Protein AF-A0A1Q7I1C6-F1 (afdb_monomer)

Sequence (83 aa):
MTQLKPPAYPPIVKTDDDRARFERLYHDLVQTIGLTPAEALLQATAQFQLGFDAQLFRRKRRKKVHLATPEGEHAVSPDDVSG

Foldseek 3Di:
DDQDQQPDDDPLQDDPVSRVQLSLQLSCCCPVVVDDSVVSNVVSVVCVVVVDGPPVPPPDPPPPDPPPDPPDDPPDDDDDDDD

Solvent-accessible surface area (backbone atoms only — not comparable to full-atom values): 5556 Å² total; per-residue (Å²): 134,88,80,52,74,68,95,70,81,59,89,86,55,77,48,75,66,44,45,56,48,48,31,47,30,31,30,44,32,34,73,72,71,62,39,54,76,68,56,18,48,55,51,34,51,56,40,48,75,73,68,57,71,68,61,86,75,81,65,75,81,73,77,83,73,77,77,77,75,86,85,69,86,86,84,77,88,79,83,90,85,90,135

Structure (mmCIF, N/CA/C/O backbone):
data_AF-A0A1Q7I1C6-F1
#
_entry.id   AF-A0A1Q7I1C6-F1
#
loop_
_atom_site.group_PDB
_atom_site.id
_atom_site.type_symbol
_atom_site.label_atom_id
_atom_site.label_alt_id
_atom_site.label_comp_id
_atom_site.label_asym_id
_atom_site.label_entity_id
_atom_site.label_seq_id
_atom_site.pdbx_PDB_ins_code
_atom_site.Cartn_x
_atom_site.Cartn_y
_atom_site.Cartn_z
_atom_site.occupancy
_atom_site.B_iso_or_equiv
_atom_site.auth_seq_id
_atom_site.auth_comp_id
_atom_site.auth_asym_id
_atom_site.auth_atom_id
_atom_site.pdbx_PDB_model_num
ATOM 1 N N . MET A 1 1 ? -8.118 -17.130 -0.748 1.00 51.72 1 MET A N 1
ATOM 2 C CA . MET A 1 1 ? -7.987 -15.912 0.078 1.00 51.72 1 MET A CA 1
ATOM 3 C C . MET A 1 1 ? -8.036 -14.735 -0.876 1.00 51.72 1 MET A C 1
ATOM 5 O O . MET A 1 1 ? -7.215 -14.685 -1.781 1.00 51.72 1 MET A O 1
ATOM 9 N N . THR A 1 2 ? -9.062 -13.895 -0.786 1.00 63.88 2 THR A N 1
ATOM 10 C CA . THR A 1 2 ? -9.322 -12.822 -1.757 1.00 63.88 2 THR A CA 1
ATOM 11 C C . THR A 1 2 ? -8.443 -11.622 -1.415 1.00 63.88 2 THR A C 1
ATOM 13 O O . THR A 1 2 ? -8.665 -10.972 -0.400 1.00 63.88 2 THR A O 1
ATOM 16 N N . GLN A 1 3 ? -7.416 -11.361 -2.225 1.00 70.06 3 GLN A N 1
ATOM 17 C CA . GLN A 1 3 ? -6.526 -10.219 -2.026 1.00 70.06 3 GLN A CA 1
ATOM 18 C C . GLN A 1 3 ? -7.285 -8.919 -2.335 1.00 70.06 3 GLN A C 1
ATOM 20 O O . GLN A 1 3 ? -7.948 -8.806 -3.368 1.00 70.06 3 GLN A O 1
ATOM 25 N N . LEU A 1 4 ? -7.224 -7.958 -1.413 1.00 78.31 4 LEU A N 1
ATOM 26 C CA . LEU A 1 4 ? -7.886 -6.665 -1.546 1.00 78.31 4 LEU A CA 1
ATOM 27 C C . LEU A 1 4 ? -7.086 -5.797 -2.510 1.00 78.31 4 LEU A C 1
ATOM 29 O O . LEU A 1 4 ? -5.885 -5.606 -2.325 1.00 78.31 4 LEU A O 1
ATOM 33 N N . LYS A 1 5 ? -7.769 -5.262 -3.521 1.00 82.38 5 LYS A N 1
ATOM 34 C CA . LYS A 1 5 ? -7.163 -4.346 -4.483 1.00 82.38 5 LYS A CA 1
ATOM 35 C C . LYS A 1 5 ? -7.297 -2.908 -3.989 1.00 82.38 5 LYS A C 1
ATOM 37 O O . LYS A 1 5 ? -8.383 -2.534 -3.538 1.00 82.38 5 LYS A O 1
ATOM 42 N N . PRO A 1 6 ? -6.233 -2.100 -4.076 1.00 82.31 6 PRO A N 1
ATOM 43 C CA . PRO A 1 6 ? -6.317 -0.692 -3.744 1.00 82.31 6 PRO A CA 1
ATOM 44 C C . PRO A 1 6 ? -7.206 0.038 -4.767 1.00 82.31 6 PRO A C 1
ATOM 46 O O . PRO A 1 6 ? -7.209 -0.317 -5.948 1.00 82.31 6 PRO A O 1
ATOM 49 N N . PRO A 1 7 ? -7.948 1.075 -4.343 1.00 81.50 7 PRO A N 1
ATOM 50 C CA . PRO A 1 7 ? -8.827 1.840 -5.229 1.00 81.50 7 PRO A CA 1
ATOM 51 C C . PRO A 1 7 ? -8.063 2.685 -6.260 1.00 81.50 7 PRO A C 1
ATOM 53 O O . PRO A 1 7 ? -8.622 3.049 -7.290 1.00 81.50 7 PRO A O 1
ATOM 56 N N . ALA A 1 8 ? -6.793 3.000 -5.997 1.00 85.00 8 ALA A N 1
ATOM 57 C CA . ALA A 1 8 ? -5.923 3.732 -6.906 1.00 85.00 8 ALA A CA 1
ATOM 58 C C . ALA A 1 8 ? -4.472 3.262 -6.754 1.00 85.00 8 ALA A C 1
ATOM 60 O O . ALA A 1 8 ? -4.035 2.927 -5.652 1.00 85.00 8 ALA A O 1
ATOM 61 N N . TYR A 1 9 ? -3.721 3.277 -7.856 1.00 85.62 9 TYR A N 1
ATOM 62 C CA . TYR A 1 9 ? -2.282 3.025 -7.848 1.00 85.62 9 TYR A CA 1
ATOM 63 C C . TYR A 1 9 ? -1.527 4.354 -7.899 1.00 85.62 9 TYR A C 1
ATOM 65 O O . TYR A 1 9 ? -1.815 5.177 -8.772 1.00 85.62 9 TYR A O 1
ATOM 73 N N . PRO A 1 10 ? -0.563 4.589 -6.997 1.00 85.62 10 PRO A N 1
ATOM 74 C CA . PRO A 1 10 ? 0.250 5.792 -7.050 1.00 85.62 10 PRO A CA 1
ATOM 75 C C . PRO A 1 10 ? 1.216 5.744 -8.252 1.00 85.62 10 PRO A C 1
ATOM 77 O O . PRO A 1 10 ? 1.614 4.660 -8.676 1.00 85.62 10 PRO A O 1
ATOM 80 N N . PRO A 1 11 ? 1.667 6.896 -8.783 1.00 86.06 11 PRO A N 1
ATOM 81 C CA . PRO A 1 11 ? 2.477 6.976 -10.013 1.00 86.06 11 PRO A CA 1
ATOM 82 C C . PRO A 1 11 ? 3.875 6.339 -9.905 1.00 86.06 11 PRO A C 1
ATOM 84 O O . PRO A 1 11 ? 4.568 6.158 -10.907 1.00 86.06 11 PRO A O 1
ATOM 87 N N . ILE A 1 12 ? 4.302 6.008 -8.686 1.00 84.62 12 ILE A N 1
ATOM 88 C CA . ILE A 1 12 ? 5.508 5.221 -8.417 1.00 84.62 12 ILE A CA 1
ATOM 89 C C . ILE A 1 12 ? 5.336 3.744 -8.811 1.00 84.62 12 ILE A C 1
ATOM 91 O O . ILE A 1 12 ? 6.314 3.096 -9.173 1.00 84.62 12 ILE A O 1
ATOM 95 N N . VAL A 1 13 ? 4.110 3.218 -8.796 1.00 87.00 13 VAL A N 1
ATOM 96 C CA . VAL A 1 13 ? 3.803 1.847 -9.211 1.00 87.00 13 VAL A CA 1
ATOM 97 C C . VAL A 1 13 ? 3.706 1.817 -10.73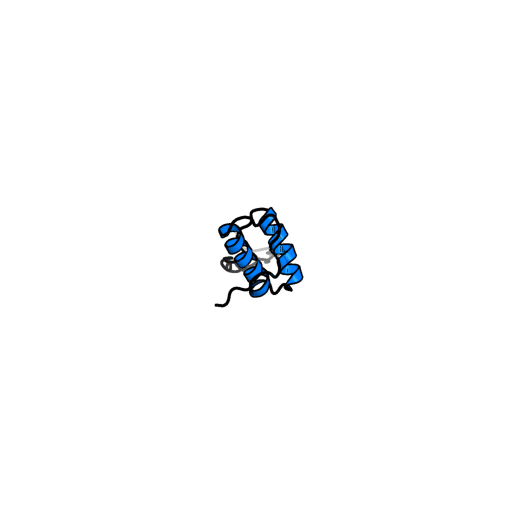5 1.00 87.00 13 VAL A C 1
ATOM 99 O O . VAL A 1 13 ? 2.711 2.259 -11.311 1.00 87.00 13 VAL A O 1
ATOM 102 N N . LYS A 1 14 ? 4.759 1.327 -11.397 1.00 87.00 14 LYS A N 1
ATOM 103 C CA . LYS A 1 14 ? 4.879 1.376 -12.865 1.00 87.00 14 LYS A CA 1
ATOM 104 C C . LYS A 1 14 ? 4.780 0.009 -13.523 1.00 87.00 14 LYS A C 1
ATOM 106 O O . LYS A 1 14 ? 4.232 -0.093 -14.617 1.00 87.00 14 LYS A O 1
ATOM 111 N N . THR A 1 15 ? 5.310 -1.023 -12.877 1.00 90.06 15 THR A N 1
ATOM 112 C CA . THR A 1 15 ? 5.340 -2.384 -13.422 1.00 90.06 15 THR A CA 1
ATOM 113 C C . THR A 1 15 ? 4.239 -3.258 -12.820 1.00 90.06 15 THR A C 1
ATOM 115 O O . THR A 1 15 ? 3.692 -2.949 -11.760 1.00 90.06 15 THR A O 1
ATOM 118 N N . ASP A 1 16 ? 3.906 -4.374 -13.471 1.00 87.88 16 ASP A N 1
ATOM 119 C CA . ASP A 1 16 ? 2.962 -5.346 -12.900 1.00 87.88 16 ASP A CA 1
ATOM 120 C C . ASP A 1 16 ? 3.507 -6.018 -11.631 1.00 87.88 16 ASP A C 1
ATOM 122 O O . ASP A 1 16 ? 2.740 -6.363 -10.732 1.00 87.88 16 ASP A O 1
ATOM 126 N N . ASP A 1 17 ? 4.830 -6.122 -11.506 1.00 86.94 17 ASP A N 1
ATOM 127 C CA . ASP A 1 17 ? 5.476 -6.599 -10.285 1.00 86.94 17 ASP A CA 1
ATOM 128 C C . ASP A 1 17 ? 5.327 -5.588 -9.131 1.00 86.94 17 ASP A C 1
ATOM 130 O O . ASP A 1 17 ? 4.963 -5.958 -8.013 1.00 86.94 17 ASP A O 1
ATOM 134 N N . ASP A 1 18 ? 5.494 -4.291 -9.419 1.00 87.94 18 ASP A N 1
ATOM 135 C CA . ASP A 1 18 ? 5.219 -3.217 -8.456 1.00 87.94 18 ASP A CA 1
ATOM 136 C C . ASP A 1 18 ? 3.758 -3.235 -8.001 1.00 87.94 18 ASP A C 1
ATOM 138 O O . ASP A 1 18 ? 3.479 -3.045 -6.817 1.00 87.94 18 ASP A O 1
ATOM 142 N N . ARG A 1 19 ? 2.817 -3.493 -8.922 1.00 88.50 19 ARG A N 1
ATOM 143 C CA . ARG A 1 19 ? 1.389 -3.618 -8.590 1.00 88.50 19 ARG A CA 1
ATOM 144 C C . ARG A 1 19 ? 1.157 -4.774 -7.633 1.00 88.50 19 ARG A C 1
ATOM 146 O O . ARG A 1 19 ? 0.514 -4.573 -6.610 1.00 88.50 19 ARG A O 1
ATOM 153 N N . ALA A 1 20 ? 1.723 -5.947 -7.914 1.00 88.50 20 ALA A N 1
ATOM 154 C CA . ALA A 1 20 ? 1.589 -7.110 -7.043 1.00 88.50 20 ALA A CA 1
ATOM 155 C C . ALA A 1 20 ? 2.175 -6.853 -5.642 1.00 88.50 20 ALA A C 1
ATOM 157 O O . ALA A 1 20 ? 1.564 -7.229 -4.638 1.00 88.50 20 ALA A O 1
ATOM 158 N N . ARG A 1 21 ? 3.332 -6.182 -5.552 1.00 86.88 21 ARG A N 1
ATOM 159 C CA . ARG A 1 21 ? 3.939 -5.780 -4.271 1.00 86.88 21 ARG A CA 1
ATOM 160 C C . ARG A 1 21 ? 3.071 -4.770 -3.520 1.00 86.88 21 ARG A C 1
ATOM 162 O O . ARG A 1 21 ? 2.809 -4.949 -2.331 1.00 86.88 21 ARG A O 1
ATOM 169 N N . PHE A 1 22 ? 2.558 -3.759 -4.214 1.00 89.81 22 PHE A N 1
ATOM 170 C CA . PHE A 1 22 ? 1.690 -2.740 -3.630 1.00 89.81 22 PHE A CA 1
ATOM 171 C C . PHE A 1 22 ? 0.343 -3.311 -3.159 1.00 89.81 22 PHE A C 1
ATOM 173 O O . PHE A 1 22 ? -0.111 -2.989 -2.063 1.00 89.81 22 PHE A O 1
ATOM 180 N N . GLU A 1 23 ? -0.274 -4.211 -3.930 1.00 90.50 23 GLU A N 1
ATOM 181 C CA . GLU A 1 23 ? -1.498 -4.919 -3.537 1.00 90.50 23 GLU A CA 1
ATOM 182 C C . GLU A 1 23 ? -1.290 -5.745 -2.258 1.00 90.50 23 GLU A C 1
ATOM 184 O O . GLU A 1 23 ? -2.174 -5.788 -1.404 1.00 90.50 23 GLU A O 1
ATOM 189 N N . ARG A 1 24 ? -0.134 -6.407 -2.097 1.00 88.31 24 ARG A N 1
ATOM 190 C CA . ARG A 1 24 ? 0.188 -7.160 -0.868 1.00 88.31 24 ARG A CA 1
ATOM 191 C C . ARG A 1 24 ? 0.337 -6.232 0.330 1.00 88.31 24 ARG A C 1
ATOM 193 O O . ARG A 1 24 ? -0.261 -6.484 1.370 1.00 88.31 24 ARG A O 1
ATOM 200 N N . LEU A 1 25 ? 1.075 -5.139 0.156 1.00 88.38 25 LEU A N 1
ATOM 201 C CA . LEU A 1 25 ? 1.279 -4.127 1.189 1.00 88.38 25 LEU A CA 1
ATOM 202 C C . LEU A 1 25 ? -0.053 -3.539 1.658 1.00 88.38 25 LEU A C 1
ATOM 204 O O . LEU A 1 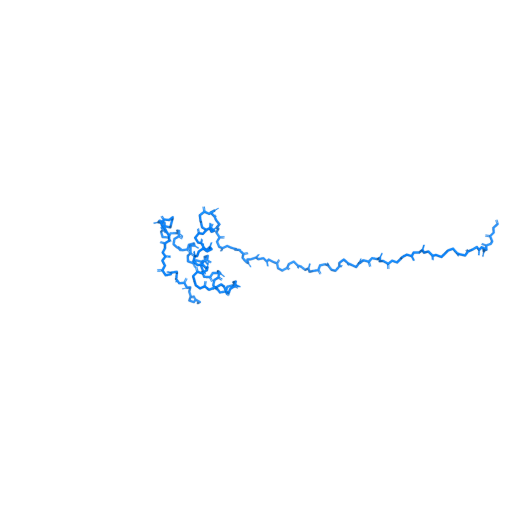25 ? -0.346 -3.530 2.849 1.00 88.38 25 LEU A O 1
ATOM 208 N N . TYR A 1 26 ? -0.894 -3.119 0.714 1.00 90.56 26 TYR A N 1
ATOM 209 C CA . TYR A 1 26 ? -2.222 -2.593 0.997 1.00 90.56 26 TYR A CA 1
ATOM 210 C C . TYR A 1 26 ? -3.099 -3.611 1.734 1.00 90.56 26 TYR A C 1
ATOM 212 O O . TYR A 1 26 ? -3.702 -3.291 2.759 1.00 90.56 26 TYR A O 1
ATOM 220 N N . HIS A 1 27 ? -3.137 -4.851 1.243 1.00 90.44 27 HIS A N 1
ATOM 221 C CA . HIS A 1 27 ? -3.893 -5.924 1.873 1.00 90.44 27 HIS A CA 1
ATOM 222 C C . HIS A 1 27 ? -3.441 -6.170 3.317 1.00 90.44 27 HIS A C 1
ATOM 224 O O . HIS A 1 27 ? -4.290 -6.288 4.198 1.00 90.44 27 HIS A O 1
ATOM 230 N N . ASP A 1 28 ? -2.136 -6.198 3.585 1.00 87.12 28 ASP A N 1
ATOM 231 C CA . ASP A 1 28 ? -1.608 -6.415 4.932 1.00 87.12 28 ASP A CA 1
ATOM 232 C C . ASP A 1 28 ? -1.947 -5.256 5.876 1.00 87.12 28 ASP A C 1
ATOM 234 O O . ASP A 1 28 ? -2.312 -5.488 7.029 1.00 87.12 28 ASP A O 1
ATOM 238 N N . LEU A 1 29 ? -1.904 -4.013 5.397 1.00 88.56 29 LEU A N 1
ATOM 239 C CA . LEU A 1 29 ? -2.308 -2.847 6.186 1.00 88.56 29 LEU A CA 1
ATOM 240 C C . LEU A 1 29 ? -3.801 -2.892 6.552 1.00 88.56 29 LEU A C 1
ATOM 242 O O . LEU A 1 29 ? -4.163 -2.588 7.688 1.00 88.56 29 LEU A O 1
ATOM 246 N N . VAL A 1 30 ? -4.665 -3.325 5.633 1.00 90.00 30 VAL A N 1
ATOM 247 C CA . VAL A 1 30 ? -6.107 -3.434 5.903 1.00 90.00 30 VAL A CA 1
ATOM 248 C C . VAL A 1 30 ? -6.426 -4.648 6.779 1.00 90.00 30 VAL A C 1
ATOM 250 O O . VAL A 1 30 ? -7.112 -4.516 7.785 1.00 90.00 30 VAL A O 1
ATOM 253 N N . GLN A 1 31 ? -5.930 -5.836 6.428 1.00 87.81 31 GLN A N 1
ATOM 254 C CA . GLN A 1 31 ? -6.306 -7.091 7.090 1.00 87.81 31 GLN A CA 1
ATOM 255 C C . GLN A 1 31 ? -5.521 -7.362 8.373 1.00 87.81 31 GLN A C 1
ATOM 257 O O . GLN A 1 31 ? -6.080 -7.882 9.333 1.00 87.81 31 GLN A O 1
ATOM 262 N N . THR A 1 32 ? -4.225 -7.042 8.398 1.00 84.19 32 THR A N 1
ATOM 263 C CA . THR A 1 32 ? -3.358 -7.365 9.543 1.00 84.19 32 THR A CA 1
ATOM 264 C C . THR A 1 32 ? -3.321 -6.232 10.557 1.00 84.19 32 THR A C 1
ATOM 266 O O . THR A 1 32 ? -3.378 -6.493 11.757 1.00 84.19 32 THR A O 1
ATOM 269 N N . ILE A 1 33 ? -3.217 -4.980 10.099 1.00 84.38 33 ILE A N 1
ATOM 270 C CA . ILE A 1 33 ? -3.187 -3.819 11.004 1.00 84.38 33 ILE A CA 1
ATOM 271 C C . ILE A 1 33 ? -4.604 -3.340 11.345 1.00 84.38 33 ILE A C 1
ATOM 273 O O . ILE A 1 33 ? -4.817 -2.820 12.437 1.00 84.38 33 ILE A O 1
ATOM 277 N N . GLY A 1 34 ? -5.581 -3.544 10.454 1.00 87.00 34 GLY A N 1
ATOM 278 C CA . GLY A 1 34 ? -6.944 -3.043 10.649 1.00 87.00 34 GLY A CA 1
ATOM 279 C C . GLY A 1 34 ? -7.092 -1.559 10.315 1.00 87.00 34 GLY A C 1
ATOM 280 O O . GLY A 1 34 ? -7.988 -0.902 10.840 1.00 87.00 34 GLY A O 1
ATOM 281 N N . LEU A 1 35 ? -6.202 -1.012 9.478 1.00 88.44 35 LEU A N 1
ATOM 282 C CA . LEU A 1 35 ? -6.304 0.373 9.020 1.00 88.44 35 LEU A CA 1
ATOM 283 C C . LEU A 1 35 ? -7.507 0.554 8.097 1.00 88.44 35 LEU A C 1
ATOM 285 O O . LEU A 1 35 ? -7.890 -0.354 7.352 1.00 88.44 35 LEU A O 1
ATOM 289 N N . THR A 1 36 ? -8.072 1.762 8.097 1.00 92.12 36 THR A N 1
ATOM 290 C CA . THR A 1 36 ? -9.117 2.092 7.129 1.00 92.12 36 THR A CA 1
ATOM 291 C C . THR A 1 36 ? -8.553 2.048 5.702 1.00 92.12 36 THR A C 1
ATOM 293 O O . THR A 1 36 ? -7.365 2.314 5.497 1.00 92.12 36 THR A O 1
ATOM 296 N N . PRO A 1 37 ? -9.377 1.761 4.678 1.00 88.38 37 PRO A N 1
ATOM 297 C CA . PRO A 1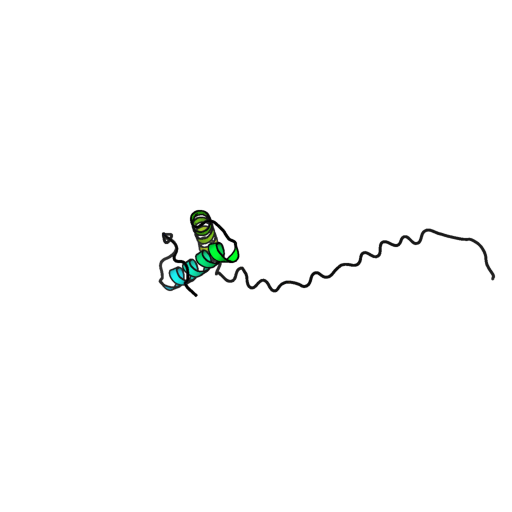 37 ? -8.926 1.717 3.286 1.00 88.38 37 PRO A CA 1
ATOM 298 C C . PRO A 1 37 ? -8.166 2.968 2.822 1.00 88.38 37 PRO A C 1
ATOM 300 O O . PRO A 1 37 ? -7.233 2.852 2.030 1.00 88.38 37 PRO A O 1
ATOM 303 N N . ALA A 1 38 ? -8.550 4.153 3.309 1.00 88.62 38 ALA A N 1
ATOM 304 C CA . ALA A 1 38 ? -7.908 5.417 2.958 1.00 88.62 38 ALA A CA 1
ATOM 305 C C . ALA A 1 38 ? -6.529 5.567 3.623 1.00 88.62 38 ALA A C 1
ATOM 307 O O . ALA A 1 38 ? -5.551 5.909 2.958 1.00 88.62 38 ALA A O 1
ATOM 308 N N . GLU A 1 39 ? -6.427 5.256 4.916 1.00 90.81 39 GLU A N 1
ATOM 309 C CA . GLU A 1 39 ? -5.158 5.301 5.651 1.00 90.81 39 GLU A CA 1
ATOM 310 C C . GLU A 1 39 ? -4.183 4.236 5.155 1.00 90.81 39 GLU A C 1
ATOM 312 O O . GLU A 1 39 ? -3.002 4.520 4.966 1.00 90.81 39 GLU A O 1
ATOM 317 N N . ALA A 1 40 ? -4.678 3.026 4.887 1.00 91.19 40 ALA A N 1
ATOM 318 C CA . ALA A 1 40 ? -3.890 1.945 4.316 1.00 91.19 40 ALA A CA 1
ATOM 319 C C . ALA A 1 40 ? -3.310 2.337 2.953 1.00 91.19 40 ALA A C 1
ATOM 321 O O . ALA A 1 40 ? -2.15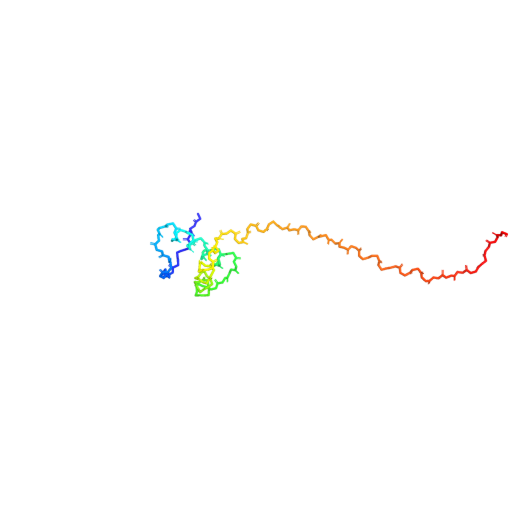7 2.027 2.677 1.00 91.19 40 ALA A O 1
ATOM 322 N N . LEU A 1 41 ? -4.060 3.062 2.116 1.00 90.62 41 LEU A N 1
ATOM 323 C CA . LEU A 1 41 ? -3.560 3.548 0.829 1.00 90.62 41 LEU A CA 1
ATOM 324 C C . LEU A 1 41 ? -2.433 4.576 1.003 1.00 90.62 41 LEU A C 1
ATOM 326 O O . LEU A 1 41 ? -1.403 4.487 0.329 1.00 90.62 41 LEU A O 1
ATOM 330 N N . LEU A 1 42 ? -2.611 5.535 1.916 1.00 90.75 42 LEU A N 1
ATOM 331 C CA . LEU A 1 42 ? -1.608 6.560 2.206 1.00 90.75 42 LEU A CA 1
ATOM 332 C C . LEU A 1 42 ? -0.320 5.931 2.757 1.00 90.75 42 LEU A C 1
ATOM 334 O O . LEU A 1 42 ? 0.775 6.216 2.271 1.00 90.75 42 LEU A O 1
ATOM 338 N N . GLN A 1 43 ? -0.461 5.029 3.728 1.00 90.06 43 GLN A N 1
ATOM 339 C CA . GLN A 1 43 ? 0.653 4.320 4.355 1.00 90.06 43 GLN A CA 1
ATOM 340 C C . GLN A 1 43 ? 1.347 3.366 3.380 1.00 90.06 43 GLN A C 1
ATOM 342 O O . GLN A 1 43 ? 2.575 3.360 3.317 1.00 90.06 43 GLN A O 1
ATOM 347 N N . ALA A 1 44 ? 0.590 2.620 2.569 1.00 90.00 44 ALA A N 1
ATOM 348 C CA . ALA A 1 44 ? 1.150 1.772 1.520 1.00 90.00 44 ALA A CA 1
ATOM 349 C C . ALA A 1 44 ? 1.979 2.607 0.543 1.00 90.00 44 ALA A C 1
ATOM 351 O O . ALA A 1 44 ? 3.089 2.226 0.195 1.00 90.00 44 ALA A O 1
ATOM 352 N N . THR A 1 45 ? 1.475 3.773 0.133 1.00 90.12 45 THR A N 1
ATOM 353 C CA . THR A 1 45 ? 2.184 4.668 -0.792 1.00 90.12 45 THR A CA 1
ATOM 354 C C . THR A 1 45 ? 3.492 5.172 -0.192 1.00 90.12 45 THR A C 1
ATOM 356 O O . THR A 1 45 ? 4.529 5.088 -0.849 1.00 90.12 45 THR A O 1
ATOM 359 N N . ALA A 1 46 ? 3.469 5.636 1.059 1.00 89.56 46 ALA A N 1
ATOM 360 C CA . ALA A 1 46 ? 4.667 6.104 1.751 1.00 89.56 46 ALA A CA 1
ATOM 361 C C . ALA A 1 46 ? 5.707 4.982 1.926 1.00 89.56 46 ALA A C 1
ATOM 363 O O . ALA A 1 46 ? 6.885 5.172 1.636 1.00 89.56 46 ALA A O 1
ATOM 364 N N . GLN A 1 47 ? 5.281 3.789 2.343 1.00 88.06 47 GLN A N 1
ATOM 365 C CA . GLN A 1 47 ? 6.170 2.638 2.524 1.00 88.06 47 GLN A CA 1
ATOM 366 C C . GLN A 1 47 ? 6.743 2.142 1.188 1.00 88.06 47 GLN A C 1
ATOM 368 O O . GLN A 1 47 ? 7.938 1.867 1.096 1.00 88.06 47 GLN A O 1
ATOM 373 N N . PHE A 1 48 ? 5.928 2.106 0.133 1.00 88.62 48 PHE A N 1
ATOM 374 C CA . PHE A 1 48 ? 6.369 1.721 -1.206 1.00 88.62 48 PHE A CA 1
ATOM 375 C C . PHE A 1 48 ? 7.401 2.707 -1.778 1.00 88.62 48 PHE A C 1
ATOM 377 O O . PHE A 1 48 ? 8.388 2.286 -2.376 1.00 88.62 48 PHE A O 1
ATOM 384 N N . GLN A 1 49 ? 7.238 4.014 -1.532 1.00 87.12 49 GLN A N 1
ATOM 385 C CA . GLN A 1 49 ? 8.237 5.040 -1.877 1.00 87.12 49 GLN A CA 1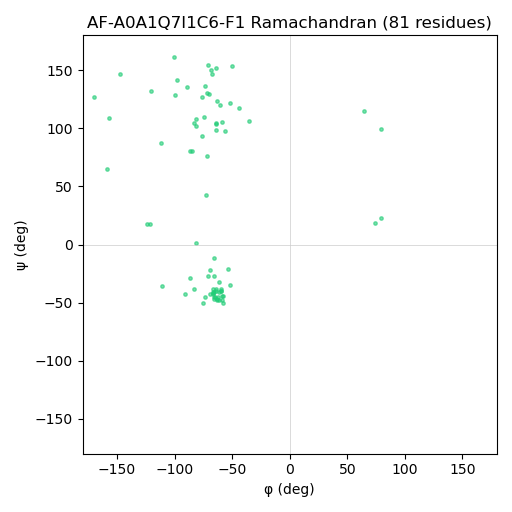
ATOM 386 C C . GLN A 1 49 ? 9.577 4.849 -1.171 1.00 87.12 49 GLN A C 1
ATOM 388 O O . GLN A 1 49 ? 10.620 5.141 -1.751 1.00 87.12 49 GLN A O 1
ATOM 393 N N . LEU A 1 50 ? 9.559 4.320 0.050 1.00 85.25 50 LEU A N 1
ATOM 394 C CA . LEU A 1 50 ? 10.763 3.994 0.812 1.00 85.25 50 LEU A CA 1
ATOM 395 C C . LEU A 1 50 ? 11.384 2.645 0.406 1.00 85.25 50 LEU A C 1
ATOM 397 O O . LEU A 1 50 ? 12.385 2.239 0.992 1.00 85.25 50 LEU A O 1
ATOM 401 N N . GLY A 1 51 ? 10.807 1.944 -0.577 1.00 81.81 51 GLY A N 1
ATOM 402 C CA . GLY A 1 51 ? 11.278 0.637 -1.032 1.00 81.81 51 GLY A CA 1
ATOM 403 C C . GLY A 1 51 ? 10.965 -0.511 -0.068 1.00 81.81 51 GLY A C 1
ATOM 404 O O . GLY A 1 51 ? 11.599 -1.561 -0.155 1.00 81.81 51 GLY A O 1
ATOM 405 N N . PHE A 1 52 ? 10.014 -0.337 0.859 1.00 75.88 52 PHE A N 1
ATOM 406 C CA . PHE A 1 52 ? 9.580 -1.423 1.737 1.00 75.88 52 PHE A CA 1
ATOM 407 C C . PHE A 1 52 ? 8.754 -2.456 0.968 1.00 75.88 52 PHE A C 1
ATOM 409 O O . PHE A 1 52 ? 7.776 -2.117 0.300 1.00 75.88 52 PHE A O 1
ATOM 416 N N . ASP A 1 53 ? 9.119 -3.727 1.127 1.00 65.31 53 ASP A N 1
ATOM 417 C CA . ASP A 1 53 ? 8.339 -4.861 0.636 1.00 65.31 53 ASP A CA 1
ATOM 418 C C . ASP A 1 53 ? 7.484 -5.449 1.773 1.00 65.31 53 ASP A C 1
ATOM 420 O O . ASP A 1 53 ? 7.905 -5.514 2.936 1.00 65.31 53 ASP A O 1
ATOM 424 N N . ALA A 1 54 ? 6.261 -5.860 1.446 1.00 60.59 54 ALA A N 1
ATOM 425 C CA . ALA A 1 54 ? 5.259 -6.369 2.375 1.00 60.59 54 ALA A CA 1
ATOM 426 C C . ALA A 1 54 ? 5.636 -7.768 2.897 1.00 60.59 54 ALA A C 1
ATOM 428 O O . ALA A 1 54 ? 5.101 -8.795 2.491 1.00 60.59 54 ALA A O 1
ATOM 429 N N . GLN A 1 55 ? 6.590 -7.816 3.824 1.00 59.94 55 GLN A N 1
ATOM 430 C CA . GLN A 1 55 ? 6.804 -8.938 4.747 1.00 59.94 55 GLN A CA 1
ATOM 431 C C . GLN A 1 55 ? 6.700 -8.487 6.212 1.00 59.94 55 GLN A C 1
ATOM 433 O O . GLN A 1 55 ? 7.151 -9.190 7.123 1.00 59.94 55 GLN A O 1
ATOM 438 N N . LEU A 1 56 ? 6.094 -7.316 6.442 1.00 54.44 56 LEU A N 1
ATOM 439 C CA . LEU A 1 56 ? 6.111 -6.561 7.699 1.00 54.44 56 LEU A CA 1
ATOM 440 C C . LEU A 1 56 ? 5.670 -7.362 8.939 1.00 54.44 56 LEU A C 1
ATOM 442 O O . LEU A 1 56 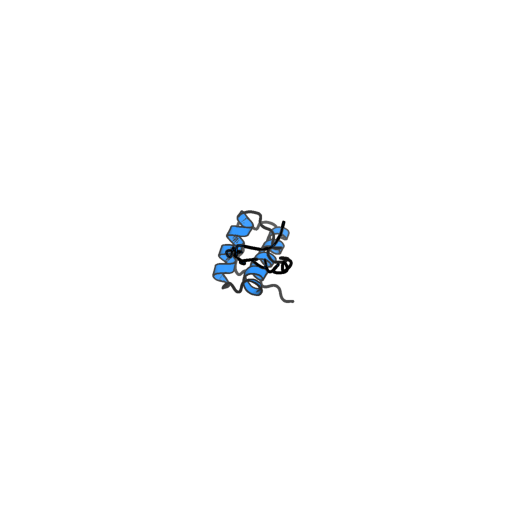? 6.064 -7.018 10.053 1.00 54.44 56 LEU A O 1
ATOM 446 N N . PHE A 1 57 ? 4.925 -8.461 8.778 1.00 53.28 57 PHE A N 1
ATOM 447 C CA . PHE A 1 57 ? 4.351 -9.197 9.908 1.00 53.28 57 PHE A CA 1
ATOM 448 C C . PHE A 1 57 ? 4.703 -10.678 10.018 1.00 53.28 57 PHE A C 1
ATOM 450 O O . PHE A 1 57 ? 4.144 -11.367 10.871 1.00 53.28 57 PHE A O 1
ATOM 457 N N . ARG A 1 58 ? 5.756 -11.168 9.350 1.00 53.94 58 ARG A N 1
ATOM 458 C CA . ARG A 1 58 ? 6.441 -12.392 9.829 1.00 53.94 58 ARG A CA 1
ATOM 459 C C . ARG A 1 58 ? 7.271 -12.110 11.092 1.00 53.94 58 ARG A C 1
ATOM 461 O O . ARG A 1 58 ? 8.391 -12.586 11.268 1.00 53.94 58 ARG A O 1
ATOM 468 N N . ARG A 1 59 ? 6.722 -11.333 12.027 1.00 55.00 59 ARG A N 1
ATOM 469 C CA . ARG A 1 59 ? 7.332 -11.070 13.322 1.00 55.00 59 ARG A CA 1
ATOM 470 C C . ARG A 1 59 ? 7.113 -12.316 14.176 1.00 55.00 59 ARG A C 1
ATOM 472 O O . ARG A 1 59 ? 6.076 -12.471 14.813 1.00 55.00 59 ARG A O 1
ATOM 479 N N . LYS A 1 60 ? 8.091 -13.234 14.169 1.00 60.88 60 LYS A N 1
ATOM 480 C CA . LYS A 1 60 ? 8.178 -14.324 15.157 1.00 60.88 60 LYS A CA 1
ATOM 481 C C . LYS A 1 60 ? 7.900 -13.722 16.537 1.00 60.88 60 LYS A C 1
ATOM 483 O O . LYS A 1 60 ? 8.645 -12.848 16.983 1.00 60.88 60 LYS A O 1
ATOM 488 N N . ARG A 1 61 ? 6.826 -14.174 17.190 1.00 57.19 61 ARG A N 1
ATOM 489 C CA . ARG A 1 61 ? 6.461 -13.810 18.563 1.00 57.19 61 ARG A CA 1
ATOM 490 C C . ARG A 1 61 ? 7.653 -14.153 19.460 1.00 57.19 61 ARG A C 1
ATOM 492 O O . ARG A 1 61 ? 7.857 -15.315 19.799 1.00 57.19 61 ARG A O 1
ATOM 499 N N . ARG A 1 62 ? 8.501 -13.168 19.778 1.00 66.00 62 ARG A N 1
ATOM 500 C CA . ARG A 1 62 ? 9.617 -13.376 20.709 1.00 66.00 62 ARG A CA 1
ATOM 501 C C . ARG A 1 62 ? 8.997 -13.730 22.058 1.00 66.00 62 ARG A C 1
ATOM 503 O O . ARG A 1 62 ? 8.137 -12.999 22.550 1.00 66.00 62 ARG A O 1
ATOM 510 N N . LYS A 1 63 ? 9.381 -14.886 22.607 1.00 69.38 63 LYS A N 1
ATOM 511 C CA . LYS A 1 63 ? 8.978 -15.340 23.941 1.00 69.38 63 LYS A CA 1
ATOM 512 C C . LYS A 1 63 ? 9.293 -14.197 24.908 1.00 69.38 63 LYS A C 1
ATOM 514 O O . LYS A 1 63 ? 10.437 -13.749 24.947 1.00 69.38 63 LYS A O 1
ATOM 519 N N . LYS A 1 64 ? 8.286 -13.684 25.625 1.00 64.12 64 LYS A N 1
ATOM 520 C CA . LYS A 1 64 ? 8.526 -12.776 26.752 1.00 64.12 64 LYS A CA 1
ATOM 521 C C . LYS A 1 64 ? 9.399 -13.554 27.734 1.00 64.12 64 LYS A C 1
ATOM 523 O O . LYS A 1 64 ? 8.927 -14.501 28.356 1.00 64.12 64 LYS A O 1
ATOM 528 N N . VAL A 1 65 ? 10.683 -13.221 27.790 1.00 66.75 65 VAL A N 1
ATOM 529 C CA . VAL A 1 65 ? 11.541 -13.645 28.889 1.00 66.75 65 VAL A CA 1
ATOM 530 C C . VAL A 1 65 ? 11.117 -12.764 30.049 1.00 66.75 65 VAL A C 1
ATOM 532 O O . VAL A 1 65 ? 11.295 -11.549 29.999 1.00 66.75 65 VAL A O 1
ATOM 535 N N . HIS A 1 66 ? 10.465 -13.361 31.042 1.00 59.59 66 HIS A N 1
ATOM 536 C CA . HIS A 1 66 ? 10.309 -12.706 32.328 1.00 59.59 66 HIS A CA 1
ATOM 537 C C . HIS A 1 66 ? 11.721 -12.558 32.894 1.00 59.59 66 HIS A C 1
ATOM 539 O O . HIS A 1 66 ? 12.331 -13.550 33.289 1.00 59.59 66 HIS A O 1
ATOM 545 N N . LEU A 1 67 ? 12.265 -11.339 32.857 1.00 51.66 67 LEU A N 1
ATOM 546 C CA . LEU A 1 67 ? 13.358 -10.978 33.747 1.00 51.66 67 LEU A CA 1
ATOM 547 C C . LEU A 1 67 ? 12.745 -11.052 35.145 1.00 51.66 67 LEU A C 1
ATOM 549 O O . LEU A 1 67 ? 11.984 -10.173 35.541 1.00 51.66 67 LEU A O 1
ATOM 553 N N . ALA A 1 68 ? 12.970 -12.167 35.833 1.00 56.81 68 ALA A N 1
ATOM 554 C CA . ALA A 1 68 ? 12.782 -12.209 37.266 1.00 56.81 68 ALA A CA 1
ATOM 555 C C . ALA A 1 68 ? 13.806 -11.230 37.840 1.00 56.81 68 ALA A C 1
ATOM 557 O O . ALA A 1 68 ? 15.005 -11.498 37.816 1.00 56.81 68 ALA A O 1
ATOM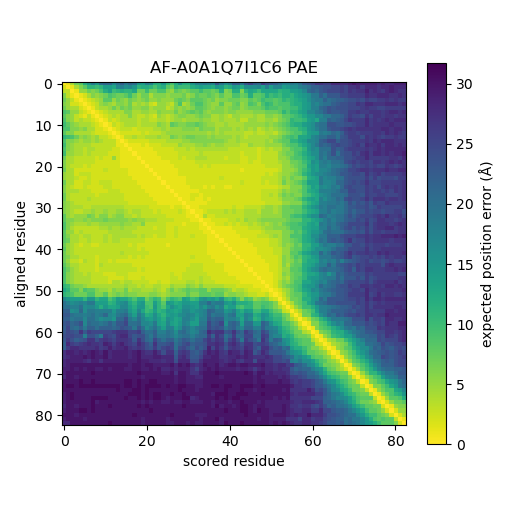 558 N N . THR A 1 69 ? 13.338 -10.059 38.250 1.00 52.66 69 THR A N 1
ATOM 559 C CA . THR A 1 69 ? 14.088 -9.145 39.102 1.00 52.66 69 THR A CA 1
ATOM 560 C C . THR A 1 69 ? 14.382 -9.883 40.413 1.00 52.66 69 THR A C 1
ATOM 562 O O . THR A 1 69 ? 13.423 -10.290 41.070 1.00 52.66 69 THR A O 1
ATOM 565 N N . PRO A 1 70 ? 15.643 -10.101 40.826 1.00 52.50 70 PRO A N 1
ATOM 566 C CA . PRO A 1 70 ? 15.929 -10.438 42.206 1.00 52.50 70 PRO A CA 1
ATOM 567 C C . PRO A 1 70 ? 16.040 -9.115 42.969 1.00 52.50 70 PRO A C 1
ATOM 569 O O . PRO A 1 70 ? 17.135 -8.604 43.178 1.00 52.50 70 PRO A O 1
ATOM 572 N N . GLU A 1 71 ? 14.902 -8.521 43.329 1.00 51.97 71 GLU A N 1
ATOM 573 C CA . GLU A 1 71 ? 14.892 -7.528 44.407 1.00 51.97 71 GLU A CA 1
ATOM 574 C C . GLU A 1 71 ? 14.810 -8.309 45.713 1.00 51.97 71 GLU A C 1
ATOM 576 O O . GLU A 1 71 ? 13.795 -8.923 46.040 1.00 51.97 71 GLU A O 1
ATOM 581 N N . GLY A 1 72 ? 15.945 -8.369 46.394 1.00 48.03 72 GLY A N 1
ATOM 582 C CA . GLY A 1 72 ? 16.135 -9.089 47.639 1.00 48.03 72 GLY A CA 1
ATOM 583 C C . GLY A 1 72 ? 17.344 -8.515 48.349 1.00 48.03 72 GLY A C 1
ATOM 584 O O . GLY A 1 72 ? 18.374 -9.174 48.456 1.00 48.03 72 GLY A O 1
ATOM 585 N N . GLU A 1 73 ? 17.216 -7.249 48.745 1.00 49.69 73 GLU A N 1
ATOM 586 C CA . GLU A 1 73 ? 18.015 -6.584 49.772 1.00 49.69 73 GLU A CA 1
ATOM 587 C C . GLU A 1 73 ? 18.366 -7.554 50.910 1.00 49.69 73 GLU A C 1
ATOM 589 O O . GLU A 1 73 ? 17.534 -7.885 51.751 1.00 49.69 73 GLU A O 1
ATOM 594 N N . HIS A 1 74 ? 19.623 -7.990 50.970 1.00 47.25 74 HIS A N 1
ATOM 595 C CA . HIS A 1 74 ? 20.197 -8.531 52.196 1.00 47.25 74 HIS A CA 1
ATOM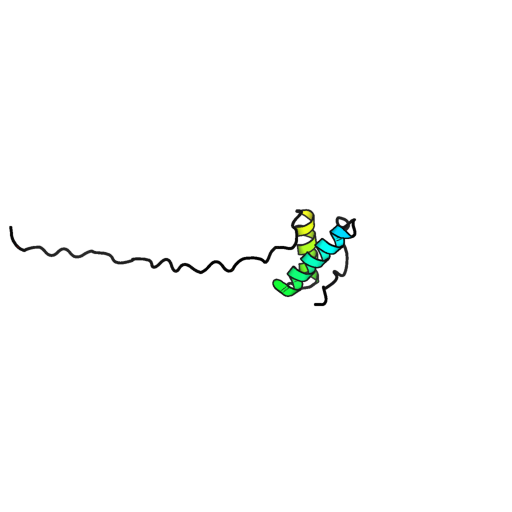 596 C C . HIS A 1 74 ? 20.761 -7.364 53.007 1.00 47.25 74 HIS A C 1
ATOM 598 O O . HIS A 1 74 ? 21.956 -7.084 52.989 1.00 47.25 74 HIS A O 1
ATOM 604 N N . ALA A 1 75 ? 19.870 -6.674 53.716 1.00 53.88 75 ALA A N 1
ATOM 605 C CA . ALA A 1 75 ? 20.223 -5.831 54.845 1.00 53.88 75 ALA A CA 1
ATOM 606 C C . ALA A 1 75 ? 19.671 -6.474 56.122 1.00 53.88 75 ALA A C 1
ATOM 608 O O . ALA A 1 75 ? 18.562 -6.173 56.548 1.00 53.88 75 ALA A O 1
ATOM 609 N N . VAL A 1 76 ? 20.449 -7.374 56.727 1.00 47.31 76 VAL A N 1
ATOM 610 C CA . VAL A 1 76 ? 20.438 -7.578 58.182 1.00 47.31 76 VAL A CA 1
ATOM 611 C C . VAL A 1 76 ? 21.766 -8.215 58.597 1.00 47.31 76 VAL A C 1
ATOM 613 O O . VAL A 1 76 ? 22.044 -9.370 58.286 1.00 47.31 76 VAL A O 1
ATOM 616 N N . SER A 1 77 ? 22.610 -7.434 59.275 1.00 49.09 77 SER A N 1
ATOM 617 C CA . SER A 1 77 ? 23.616 -7.984 60.186 1.00 49.09 77 SER A CA 1
ATOM 618 C C . SER A 1 77 ? 22.902 -8.461 61.446 1.00 49.09 77 SER A C 1
ATOM 620 O O . SER A 1 77 ? 22.096 -7.712 62.003 1.00 49.09 77 SER A O 1
ATOM 622 N N . PRO A 1 78 ? 23.270 -9.641 61.950 1.00 53.12 78 PRO A N 1
ATOM 623 C CA . PRO A 1 78 ? 23.434 -9.813 63.377 1.00 53.12 78 PRO A CA 1
ATOM 624 C C . PRO A 1 78 ? 24.870 -10.238 63.692 1.00 53.12 78 PRO A C 1
ATOM 626 O O . PRO A 1 78 ? 25.454 -11.117 63.060 1.00 53.12 78 PRO A O 1
ATOM 629 N N . ASP A 1 79 ? 25.403 -9.525 64.669 1.00 51.34 79 ASP A N 1
ATOM 630 C CA . ASP A 1 79 ? 26.560 -9.846 65.490 1.00 51.34 79 ASP A CA 1
ATOM 631 C C . ASP A 1 79 ? 26.464 -11.275 66.080 1.00 51.34 79 ASP A C 1
ATOM 633 O O . ASP A 1 79 ? 25.361 -11.761 66.340 1.00 51.34 79 ASP A O 1
ATOM 637 N N . ASP A 1 80 ? 27.634 -11.865 66.355 1.00 48.78 80 ASP A N 1
ATOM 638 C CA . ASP A 1 80 ? 27.901 -12.975 67.293 1.00 48.78 80 ASP A CA 1
ATOM 639 C C . ASP A 1 80 ? 27.592 -14.437 66.868 1.00 48.78 80 ASP A C 1
ATOM 641 O O . ASP A 1 80 ? 26.463 -14.909 66.989 1.00 48.78 80 ASP A O 1
ATOM 645 N N . VAL A 1 81 ? 28.627 -15.192 66.433 1.00 48.97 81 VAL A N 1
ATOM 646 C CA . VAL A 1 81 ? 29.032 -16.474 67.071 1.00 48.97 81 VAL A CA 1
ATOM 647 C C . VAL A 1 81 ? 30.383 -17.020 66.540 1.00 48.97 81 VAL A C 1
ATOM 649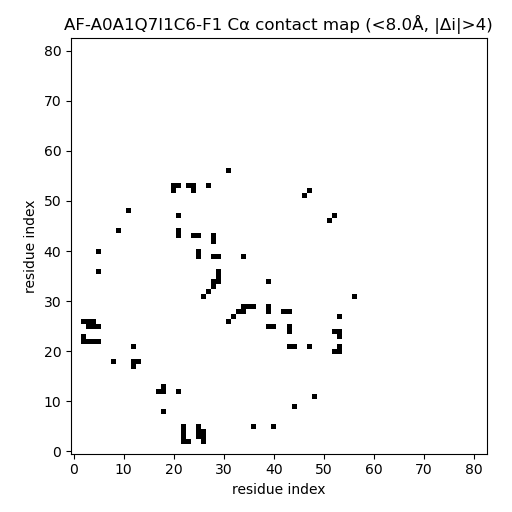 O O . VAL A 1 81 ? 30.562 -17.249 65.347 1.00 48.97 81 VAL A O 1
ATOM 652 N N . SER A 1 82 ? 31.285 -17.294 67.490 1.00 43.59 82 SER A N 1
ATOM 653 C CA . SER A 1 82 ? 32.412 -18.254 67.494 1.00 43.59 82 SER A CA 1
ATOM 654 C C . SER A 1 82 ? 33.613 -18.107 66.542 1.00 43.59 82 SER A C 1
ATOM 656 O O . SER A 1 82 ? 33.539 -18.403 65.350 1.00 43.59 82 SER A O 1
ATOM 658 N N . GLY A 1 83 ? 34.779 -17.858 67.157 1.00 36.09 83 GLY A N 1
ATOM 659 C CA . GLY A 1 83 ? 36.118 -18.087 66.604 1.00 36.09 83 GLY A CA 1
ATOM 660 C C . GLY A 1 83 ? 37.210 -17.436 67.432 1.00 36.09 83 GLY A C 1
ATOM 661 O O . GLY A 1 83 ? 37.767 -16.441 66.929 1.00 36.09 83 GLY A O 1
#

pLDDT: mean 74.11, std 16.72, range [36.09, 92.12]

Secondary structure (DSSP, 8-state):
--PPPPSS--TT--SHHHHHHHHHHHHHIIIII---HHHHHHHHHHHHHTT--S-TT--------------------------

Mean predicted aligned error: 14.34 Å

Radius of gyration: 26.16 Å; Cα contacts (8 Å, |Δi|>4): 49; chains: 1; bounding box: 45×25×81 Å